Protein AF-A0A031LHF8-F1 (afdb_monomer)

Secondary structure (DSSP, 8-state):
--------SSS------SSEEEEEETTEEEEEETTEEEEE-SS------S----PPPP--EE-TTSSEE--SEEE--B-B-TTS-B-TT-EEEEE-SS-EEEEE--TTSBPPPEEESS----EEEE---------------

pLDDT: mean 88.02, std 12.01, range [47.03, 98.31]

Nearest PDB structures (foldseek):
  6sjl-assembly1_C  TM=4.501E-01  e=2.625E-04  Escherichia coli
  4s36-assembly1_A  TM=4.515E-01  e=4.185E+00  Pseudomonas aeruginosa
  4v9i-assembly2_DH  TM=4.666E-01  e=4.945E+00  Thermus thermophilus HB8

Foldseek 3Di:
DDDDDDDDPPDDDDDDDPAWDWDDDPQWIWIQGPVGIDTDHPDDDDDDDPDDDDDDDPQFFAELVRHGDDEPDKDKDFDADPVRAGPAQFWKWKDFPPGIDIDTAHRRNMDTIYHDNDDTDIDMDGPDDDDDDDDDDDDDD

Radius of gyration: 28.09 Å; Cα contacts (8 Å, |Δi|>4): 197; chains: 1; bounding box: 90×28×69 Å

Solvent-accessible surface area (backbone atoms only — not comparable to full-atom values): 9360 Å² total; per-residue (Å²): 134,85,84,87,86,87,84,58,94,85,74,74,83,88,86,84,61,100,64,57,49,77,51,75,57,96,73,28,36,41,38,38,42,96,91,47,77,46,80,47,60,86,75,83,87,85,86,89,71,99,70,84,90,78,81,73,77,80,92,66,26,21,29,58,86,71,42,82,32,88,50,92,35,70,50,69,52,74,44,57,41,97,88,67,47,56,43,50,63,42,49,31,32,40,32,49,99,87,47,63,33,77,50,60,20,39,89,68,6,29,47,67,41,39,24,34,96,53,95,70,77,74,44,81,45,76,55,73,77,86,79,79,84,78,80,76,82,72,86,81,130

Mean predicted aligned error: 13.01 Å

Sequence (141 aa):
RKGVQIISTEANVDITSAKEIVLTAGGSQLKINASGVFPTTASKFEVKAGQHLFVGGADVGFNMQGLPAYEIYNEKFQILLPSGEPMKFIDYKVSTSDQEFIAQADNKGKSKRINTKGEEGLTLSLNWMTLEVVESEGDVE

Structure (mmCIF, N/CA/C/O backbone):
data_AF-A0A031LHF8-F1
#
_entry.id   AF-A0A031LHF8-F1
#
loop_
_atom_site.group_PDB
_atom_site.id
_atom_site.type_symbol
_atom_site.label_atom_id
_atom_site.label_alt_id
_atom_site.label_comp_id
_atom_site.label_asym_id
_atom_site.label_entity_id
_atom_site.label_seq_id
_atom_site.pdbx_PDB_ins_code
_atom_site.Cartn_x
_atom_site.Cartn_y
_atom_site.Cartn_z
_atom_site.occupancy
_atom_site.B_iso_or_equiv
_atom_site.auth_seq_id
_atom_site.auth_comp_id
_atom_site.auth_asym_id
_atom_site.auth_atom_id
_atom_site.pdbx_PDB_model_num
ATOM 1 N N . ARG A 1 1 ? -21.302 7.085 38.420 1.00 61.38 1 ARG A N 1
ATOM 2 C CA . ARG A 1 1 ? -22.225 6.887 37.271 1.00 61.38 1 ARG A CA 1
ATOM 3 C C . ARG A 1 1 ? -22.204 5.413 36.896 1.00 61.38 1 ARG A C 1
ATOM 5 O O . ARG A 1 1 ? -21.140 4.818 36.989 1.00 61.38 1 ARG A O 1
ATOM 12 N N . LYS A 1 2 ? -23.354 4.832 36.541 1.00 76.06 2 LYS A N 1
ATOM 13 C CA . LYS A 1 2 ? -23.438 3.440 36.071 1.00 76.06 2 LYS A CA 1
ATOM 14 C C . LYS A 1 2 ? -22.943 3.363 34.619 1.00 76.06 2 LYS A C 1
ATOM 16 O O . LYS A 1 2 ? -23.173 4.304 33.863 1.00 76.06 2 LYS A O 1
ATOM 21 N N . GLY A 1 3 ? -22.219 2.298 34.279 1.00 82.12 3 GLY A N 1
ATOM 22 C CA . GLY A 1 3 ? -21.769 2.030 32.910 1.00 82.12 3 GLY A CA 1
ATOM 23 C C . GLY A 1 3 ? -22.924 1.613 31.996 1.00 82.12 3 GLY A C 1
ATOM 24 O O . GLY A 1 3 ? -24.002 1.270 32.479 1.00 82.12 3 GLY A O 1
ATOM 25 N N . VAL A 1 4 ? -22.687 1.644 30.685 1.00 90.62 4 VAL A N 1
ATOM 26 C CA . VAL A 1 4 ? -23.585 1.082 29.664 1.00 90.62 4 VAL A CA 1
ATOM 27 C C . VAL A 1 4 ? -22.935 -0.188 29.122 1.00 90.62 4 VAL A C 1
ATOM 29 O O . VAL A 1 4 ? -21.744 -0.176 28.815 1.00 90.62 4 VAL A O 1
ATOM 32 N N . GLN A 1 5 ? -23.703 -1.273 29.019 1.00 92.75 5 GLN A N 1
ATOM 33 C CA . GLN A 1 5 ? -23.276 -2.531 28.403 1.00 92.75 5 GLN A CA 1
ATOM 34 C C . GLN A 1 5 ? -24.213 -2.873 27.244 1.00 92.75 5 GLN A C 1
ATOM 36 O O . GLN A 1 5 ? -25.430 -2.785 27.387 1.00 92.75 5 GLN A O 1
ATOM 41 N N . ILE A 1 6 ? -23.631 -3.258 26.108 1.00 93.06 6 ILE A N 1
ATOM 42 C CA . ILE A 1 6 ? -24.335 -3.749 24.919 1.00 93.06 6 ILE A CA 1
ATOM 43 C C . ILE A 1 6 ? -23.778 -5.148 24.648 1.00 93.06 6 ILE A C 1
ATOM 45 O O . ILE A 1 6 ? -22.571 -5.290 24.461 1.00 93.06 6 ILE A O 1
ATOM 49 N N . ILE A 1 7 ? -24.628 -6.176 24.706 1.00 93.88 7 ILE A N 1
ATOM 50 C CA . ILE A 1 7 ? -24.235 -7.591 24.619 1.00 93.88 7 ILE A CA 1
ATOM 51 C C . ILE A 1 7 ? -25.236 -8.321 23.717 1.00 93.88 7 ILE A C 1
ATOM 53 O O . ILE A 1 7 ? -26.441 -8.129 23.871 1.00 93.88 7 ILE A O 1
ATOM 57 N N . SER A 1 8 ? -24.736 -9.167 22.811 1.00 94.38 8 SER A N 1
ATOM 58 C CA . SER A 1 8 ? -25.526 -10.174 22.089 1.00 94.38 8 SER A CA 1
ATOM 59 C C . SER A 1 8 ? -25.289 -11.537 22.734 1.00 94.38 8 SER A C 1
ATOM 61 O O . SER A 1 8 ? -24.143 -11.899 22.993 1.00 94.38 8 SER A O 1
ATOM 63 N N . THR A 1 9 ? -26.356 -12.273 23.041 1.00 94.38 9 THR A N 1
ATOM 64 C CA . THR A 1 9 ? -26.279 -13.582 23.717 1.00 94.38 9 THR A CA 1
ATOM 65 C C . THR A 1 9 ? -26.149 -14.755 22.756 1.00 94.38 9 THR A C 1
ATOM 67 O O . THR A 1 9 ? -25.866 -15.864 23.197 1.00 94.38 9 THR A O 1
ATOM 70 N N . GLU A 1 10 ? -26.369 -14.526 21.464 1.00 91.81 10 GLU A N 1
ATOM 71 C CA . GLU A 1 10 ? -26.438 -15.597 20.467 1.00 91.81 10 GLU A CA 1
ATOM 72 C C . GLU A 1 10 ? -25.483 -15.377 19.295 1.00 91.81 10 GLU A C 1
ATOM 74 O O . GLU A 1 10 ? -24.866 -16.333 18.832 1.00 91.81 10 GLU A O 1
ATOM 79 N N . ALA A 1 11 ? -25.343 -14.138 18.810 1.00 92.88 11 ALA A N 1
ATOM 80 C CA . ALA A 1 11 ? -24.598 -13.874 17.584 1.00 92.88 11 ALA A CA 1
ATOM 81 C C 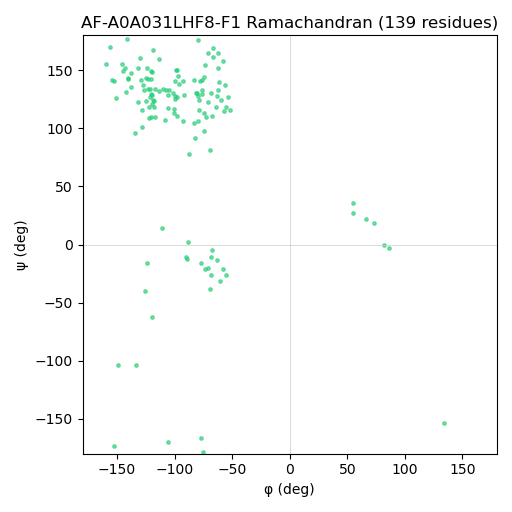. ALA A 1 11 ? -23.921 -12.492 17.596 1.00 92.88 11 ALA A C 1
ATOM 83 O O . ALA A 1 11 ? -22.892 -12.299 18.244 1.00 92.88 11 ALA A O 1
ATOM 84 N N . ASN A 1 12 ? -24.490 -11.524 16.876 1.00 94.12 12 ASN A N 1
ATOM 85 C CA . ASN A 1 12 ? -23.779 -10.318 16.456 1.00 94.12 12 ASN A CA 1
ATOM 86 C C . ASN A 1 12 ? -24.340 -9.067 17.139 1.00 94.12 12 ASN A C 1
ATOM 88 O O . ASN A 1 12 ? -25.494 -9.044 17.572 1.00 94.12 12 ASN A O 1
ATOM 92 N N . VAL A 1 13 ? -23.533 -8.006 17.164 1.00 95.06 13 VAL A N 1
ATOM 93 C CA . VAL A 1 13 ? -23.995 -6.626 17.354 1.00 95.06 13 VAL A CA 1
ATOM 94 C C . VAL A 1 13 ? -23.532 -5.830 16.141 1.00 95.06 13 VAL A C 1
ATOM 96 O O . VAL A 1 13 ? -22.341 -5.551 16.009 1.00 95.06 13 VAL A O 1
ATOM 99 N N . ASP A 1 14 ? -24.469 -5.456 15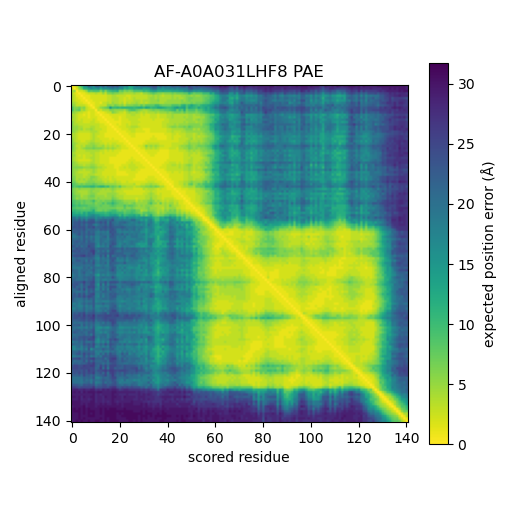.275 1.00 94.62 14 ASP A N 1
ATOM 100 C CA . ASP A 1 14 ? -24.179 -4.677 14.073 1.00 94.62 14 ASP A CA 1
ATOM 101 C C . ASP A 1 14 ? -24.461 -3.189 14.317 1.00 94.62 14 ASP A C 1
ATOM 103 O O . ASP A 1 14 ? -25.548 -2.801 14.750 1.00 94.62 14 ASP A O 1
ATOM 107 N N . ILE A 1 15 ? -23.469 -2.339 14.035 1.00 94.94 15 ILE A N 1
ATOM 108 C CA . ILE A 1 15 ? -23.588 -0.878 14.110 1.00 94.94 15 ILE A CA 1
ATOM 109 C C . ILE A 1 15 ? -23.374 -0.332 12.702 1.00 94.94 15 ILE A C 1
ATOM 111 O O . ILE A 1 15 ? -22.262 -0.367 12.179 1.00 94.94 15 ILE A O 1
ATOM 115 N N . THR A 1 16 ? -24.436 0.185 12.088 1.00 95.19 16 THR A N 1
ATOM 116 C CA . THR A 1 16 ? -24.407 0.733 10.725 1.00 95.19 16 THR A CA 1
ATOM 117 C C . THR A 1 16 ? -24.826 2.195 10.715 1.00 95.19 16 THR A C 1
ATOM 119 O O . THR A 1 16 ? -25.757 2.585 11.416 1.00 95.19 16 THR A O 1
ATOM 122 N N . SER A 1 17 ? -24.182 2.999 9.874 1.00 96.56 17 SER A N 1
ATOM 123 C CA . SER A 1 17 ? -24.542 4.400 9.653 1.00 96.56 17 SER A CA 1
ATOM 124 C C . SER A 1 17 ? -24.412 4.737 8.176 1.00 96.56 17 SER A C 1
ATOM 126 O O . SER A 1 17 ? -23.471 4.298 7.522 1.00 96.56 17 SER A O 1
ATOM 128 N N . ALA A 1 18 ? -25.331 5.554 7.661 1.00 96.94 18 ALA A N 1
ATOM 129 C CA . ALA A 1 18 ? -25.279 6.031 6.281 1.00 96.94 18 ALA A CA 1
ATOM 130 C C . ALA A 1 18 ? -24.154 7.053 6.040 1.00 96.94 18 ALA A C 1
ATOM 132 O O . ALA A 1 18 ? -23.783 7.296 4.895 1.00 96.94 18 ALA A O 1
ATOM 133 N N . LYS A 1 19 ? -23.644 7.691 7.102 1.00 97.38 19 LYS A N 1
ATOM 134 C CA . LYS A 1 19 ? -22.641 8.763 7.002 1.00 97.38 19 LYS A CA 1
ATOM 135 C C . LYS A 1 19 ? -21.358 8.408 7.735 1.00 97.38 19 LYS A C 1
ATOM 137 O O . LYS A 1 19 ? -20.297 8.328 7.124 1.00 97.38 19 LYS A O 1
ATOM 142 N N . GLU A 1 20 ? -21.461 8.218 9.046 1.00 97.56 20 GLU A N 1
ATOM 143 C CA . GLU A 1 20 ? -20.306 7.949 9.896 1.00 97.56 20 GLU A CA 1
ATOM 144 C C . GLU A 1 20 ? -20.688 7.292 11.226 1.00 97.56 20 GLU A C 1
ATOM 146 O O . GLU A 1 20 ? -21.805 7.457 11.724 1.00 97.56 20 GLU A O 1
ATOM 151 N N . ILE A 1 21 ? -19.731 6.569 11.805 1.00 98.31 21 ILE A N 1
ATOM 152 C CA . ILE A 1 21 ? -19.765 6.049 13.175 1.00 98.31 21 ILE A CA 1
ATOM 153 C C . ILE A 1 21 ? -18.575 6.655 13.918 1.00 98.31 21 ILE A C 1
ATOM 155 O O . ILE A 1 21 ? -17.442 6.576 13.441 1.00 98.31 21 ILE A O 1
ATOM 159 N N . VAL A 1 22 ? -18.828 7.249 15.087 1.00 97.56 22 VAL A N 1
ATOM 160 C CA . VAL A 1 22 ? -17.801 7.885 15.922 1.00 97.56 22 VAL A CA 1
ATOM 161 C C . VAL A 1 22 ? -17.894 7.350 17.349 1.00 97.56 22 VAL A C 1
ATOM 163 O O . VAL A 1 22 ? -18.878 7.587 18.046 1.00 97.56 22 VAL A O 1
ATOM 166 N N . LEU A 1 23 ? -16.847 6.663 17.805 1.00 96.75 23 LEU A N 1
ATOM 167 C CA . LEU A 1 23 ? -16.707 6.186 19.183 1.00 96.75 23 LEU A CA 1
ATOM 168 C C . LEU A 1 23 ? -15.688 7.068 19.901 1.00 96.75 23 LEU A C 1
ATOM 170 O O . LEU A 1 23 ? -14.536 7.108 19.487 1.00 96.75 23 LEU A O 1
ATOM 174 N N . THR A 1 24 ? -16.090 7.784 20.954 1.00 95.88 24 THR A N 1
ATOM 175 C CA . THR A 1 24 ? -15.206 8.715 21.683 1.00 95.88 24 THR A CA 1
ATOM 176 C C . THR A 1 24 ? -15.124 8.351 23.162 1.00 95.88 24 THR A C 1
ATOM 178 O O . THR A 1 24 ? -16.150 8.142 23.805 1.00 95.88 24 THR A O 1
ATOM 181 N N . ALA A 1 25 ? -13.913 8.326 23.721 1.00 94.38 25 ALA A N 1
ATOM 182 C CA . ALA A 1 25 ? -13.677 8.123 25.148 1.00 94.38 25 ALA A CA 1
ATOM 183 C C . ALA A 1 25 ? -12.383 8.817 25.598 1.00 94.38 25 ALA A C 1
ATOM 185 O O . ALA A 1 25 ? -11.319 8.579 25.032 1.00 94.38 25 ALA A O 1
ATOM 186 N N . GLY A 1 26 ? -12.463 9.671 26.625 1.00 92.00 26 GLY A N 1
ATOM 187 C CA . GLY A 1 26 ? -11.281 10.254 27.280 1.00 92.00 26 GLY A CA 1
ATOM 188 C C . GLY A 1 26 ? -10.305 10.976 26.338 1.00 92.00 26 GLY A C 1
ATOM 189 O O . GLY A 1 26 ? -9.099 10.864 26.521 1.00 92.00 26 GLY A O 1
ATOM 190 N N . GLY A 1 27 ? -10.807 11.654 25.299 1.00 92.56 27 GLY A N 1
ATOM 191 C CA . GLY A 1 27 ? -9.978 12.330 24.289 1.00 92.56 27 GLY A CA 1
ATOM 192 C C . GLY A 1 27 ? -9.431 11.422 23.180 1.00 92.56 27 GLY A C 1
ATOM 193 O O . GLY A 1 27 ? -8.759 11.909 22.276 1.00 92.56 27 GLY A O 1
ATOM 194 N N . SER A 1 28 ? -9.734 10.123 23.216 1.00 96.94 28 SER A N 1
ATOM 195 C CA . SER A 1 28 ? -9.504 9.203 22.099 1.00 96.94 28 SER A CA 1
ATOM 196 C C . SER A 1 28 ? -10.783 9.007 21.289 1.00 96.94 28 SER A C 1
ATOM 198 O O . SER A 1 28 ? -11.888 9.078 21.830 1.00 96.94 28 SER A O 1
ATOM 200 N N . GLN A 1 29 ? -10.632 8.749 19.995 1.00 97.62 29 GLN A N 1
ATOM 201 C CA . GLN A 1 29 ? -11.714 8.576 19.040 1.00 97.62 29 GLN A CA 1
ATOM 202 C C . GLN A 1 29 ? -11.397 7.451 18.049 1.00 97.62 29 GLN A C 1
ATOM 204 O O . GLN A 1 29 ? -10.263 7.322 17.596 1.00 97.62 29 GLN A O 1
ATOM 209 N N . LEU A 1 30 ? -12.415 6.684 17.666 1.00 97.56 30 LEU A N 1
ATOM 210 C CA . LEU A 1 30 ? -12.419 5.855 16.466 1.00 97.56 30 LEU A CA 1
ATOM 211 C C . LEU A 1 30 ? -13.533 6.346 15.541 1.00 97.56 30 LEU A C 1
ATOM 213 O O . LEU A 1 30 ? -14.704 6.327 15.925 1.00 97.56 30 LEU A O 1
ATOM 217 N N . LYS A 1 31 ? -13.166 6.799 14.341 1.00 97.88 31 LYS A N 1
ATOM 218 C CA . LYS A 1 31 ? -14.098 7.286 13.319 1.00 97.88 31 LYS A CA 1
ATOM 219 C C . LYS A 1 31 ? -14.093 6.365 12.104 1.00 97.88 31 LYS A C 1
ATOM 221 O O . LYS A 1 31 ? -13.027 6.032 11.595 1.00 97.88 31 LYS A O 1
ATOM 226 N N . ILE A 1 32 ? -15.277 5.994 11.631 1.00 98.19 32 ILE A N 1
ATOM 227 C CA . ILE A 1 32 ? -15.487 5.160 10.443 1.00 98.19 32 ILE A CA 1
ATOM 228 C C . ILE A 1 32 ? -16.416 5.917 9.500 1.00 98.19 32 ILE A C 1
ATOM 230 O O . ILE A 1 32 ? -17.511 6.308 9.905 1.00 98.19 32 ILE A O 1
ATOM 234 N N . ASN A 1 33 ? -15.982 6.140 8.261 1.00 97.94 33 ASN A N 1
ATOM 235 C CA . ASN A 1 33 ? -16.774 6.805 7.225 1.00 97.94 33 ASN A CA 1
ATOM 236 C C . ASN A 1 33 ? -16.349 6.339 5.818 1.00 97.94 33 ASN A C 1
ATOM 238 O O . ASN A 1 33 ? -15.523 5.438 5.677 1.00 97.94 33 ASN A O 1
ATOM 242 N N . ALA A 1 34 ? -16.894 6.970 4.773 1.00 96.69 34 ALA A N 1
ATOM 243 C CA . ALA A 1 34 ? -16.604 6.630 3.376 1.00 96.69 34 ALA A CA 1
ATOM 244 C C . ALA A 1 34 ? -15.114 6.729 2.985 1.00 96.69 34 ALA A C 1
ATOM 246 O O . ALA A 1 34 ? -14.701 6.114 2.008 1.00 96.69 34 ALA A O 1
ATOM 247 N N . SER A 1 35 ? -14.303 7.490 3.725 1.00 95.19 35 SER A N 1
ATOM 248 C CA . SER A 1 35 ? -12.869 7.656 3.462 1.00 95.19 35 SER A CA 1
ATOM 249 C C . SER A 1 35 ? -11.993 6.625 4.181 1.00 95.19 35 SER A C 1
ATOM 251 O O . SER A 1 35 ? -10.799 6.563 3.897 1.00 95.19 35 SER A O 1
ATOM 253 N N . GLY A 1 36 ? -12.544 5.839 5.114 1.00 95.06 36 GLY A N 1
ATOM 254 C CA . GLY A 1 36 ? -11.816 4.786 5.825 1.00 95.06 36 GLY A CA 1
ATOM 255 C C . GLY A 1 36 ? -12.044 4.763 7.340 1.00 95.06 36 GLY A C 1
ATOM 256 O O . GLY A 1 36 ? -13.088 5.186 7.844 1.00 95.06 36 GLY A O 1
ATOM 257 N N . VAL A 1 37 ? -11.049 4.237 8.065 1.00 96.25 37 VAL A N 1
ATOM 258 C CA . VAL A 1 37 ? -11.059 4.040 9.525 1.00 96.25 37 VAL A CA 1
ATOM 259 C C . VAL A 1 37 ? -9.933 4.851 10.165 1.00 96.25 37 VAL A C 1
ATOM 261 O O . VAL A 1 37 ? -8.767 4.683 9.819 1.00 96.25 37 VAL A O 1
ATOM 264 N N . PHE A 1 38 ? -10.282 5.711 11.121 1.00 97.12 38 PHE A N 1
ATOM 265 C CA . PHE A 1 38 ? -9.384 6.715 11.690 1.00 97.12 38 PHE A CA 1
ATOM 266 C C . PHE A 1 38 ? -9.363 6.633 13.223 1.00 97.12 38 PHE A C 1
ATOM 268 O O . PHE A 1 38 ? -10.295 7.121 13.874 1.00 97.12 38 PHE A O 1
ATOM 275 N N . PRO A 1 39 ? -8.329 6.019 13.821 1.00 96.75 39 PRO A N 1
ATOM 276 C CA . PRO A 1 39 ? -8.061 6.134 15.248 1.00 96.75 39 PRO A CA 1
ATOM 277 C C . PRO A 1 39 ? -7.332 7.456 15.557 1.00 96.75 39 PRO A C 1
ATOM 279 O O . PRO A 1 39 ? -6.309 7.763 14.952 1.00 96.75 39 PRO A O 1
ATOM 282 N N . THR A 1 40 ? -7.823 8.213 16.538 1.00 96.69 40 THR A N 1
ATOM 283 C CA . THR A 1 40 ? -7.205 9.450 17.046 1.00 96.69 40 THR A CA 1
ATOM 284 C C . THR A 1 40 ? -7.044 9.340 18.558 1.00 96.69 40 THR A C 1
ATOM 286 O O . THR A 1 40 ? -7.985 8.967 19.252 1.00 96.69 40 THR A O 1
ATOM 289 N N . THR A 1 41 ? -5.879 9.680 19.106 1.00 96.44 41 THR A N 1
ATOM 290 C CA . THR A 1 41 ? -5.659 9.734 20.559 1.00 96.44 41 THR A CA 1
ATOM 291 C C . THR A 1 41 ? -4.704 10.866 20.912 1.00 96.44 41 THR A C 1
ATOM 293 O O . THR A 1 41 ? -3.831 11.209 20.122 1.00 96.44 41 THR A O 1
ATOM 296 N N . ALA A 1 42 ? -4.870 11.453 22.098 1.00 93.12 42 ALA A N 1
ATOM 297 C CA . ALA A 1 42 ? -4.019 12.539 22.577 1.00 93.12 42 ALA A CA 1
ATOM 298 C C . ALA A 1 42 ? -2.645 12.068 23.090 1.00 93.12 42 ALA A C 1
ATOM 300 O O . ALA A 1 42 ? -1.757 12.891 23.287 1.00 93.12 42 ALA A O 1
ATOM 301 N N . SER A 1 43 ? -2.471 10.769 23.360 1.00 93.06 43 SER A N 1
ATOM 302 C CA . SER A 1 43 ? -1.244 10.238 23.963 1.00 93.06 43 SER A CA 1
ATOM 303 C C . SER A 1 43 ? -0.756 8.988 23.229 1.00 93.06 43 SER A C 1
ATOM 305 O O . SER A 1 43 ? -0.173 9.094 22.154 1.00 93.06 43 SER A O 1
ATOM 307 N N . LYS A 1 44 ? -0.969 7.796 23.787 1.00 92.94 44 LYS A N 1
ATOM 308 C CA . LYS A 1 44 ? -0.393 6.553 23.273 1.00 92.94 44 LYS A CA 1
ATOM 309 C C . LYS A 1 44 ? -1.406 5.777 22.439 1.00 92.94 44 LYS A C 1
ATOM 311 O O . LYS A 1 44 ? -2.461 5.399 22.941 1.00 92.94 44 LYS A O 1
ATOM 316 N N . PHE A 1 45 ? -1.029 5.454 21.206 1.00 93.81 45 PHE A N 1
ATOM 317 C CA . PHE A 1 45 ? -1.670 4.402 20.424 1.00 93.81 45 PHE A CA 1
ATOM 318 C C . PHE A 1 45 ? -0.801 3.141 20.497 1.00 93.81 45 PHE A C 1
ATOM 320 O O . PHE A 1 45 ? 0.334 3.142 20.028 1.00 93.81 45 PHE A O 1
ATOM 327 N N . GLU A 1 46 ? -1.296 2.083 21.143 1.00 93.25 46 GLU A N 1
ATOM 328 C CA . GLU A 1 46 ? -0.578 0.812 21.296 1.00 93.25 46 GLU A CA 1
ATOM 329 C C . GLU A 1 46 ? -1.356 -0.311 20.613 1.00 93.25 46 GLU A C 1
ATOM 331 O O . GLU A 1 46 ? -2.511 -0.563 20.954 1.00 93.25 46 GLU A O 1
ATOM 336 N N . VAL A 1 47 ? -0.708 -1.005 19.675 1.00 92.12 47 VAL A N 1
ATOM 337 C CA . VAL A 1 47 ? -1.270 -2.172 18.986 1.00 92.12 47 VAL A CA 1
ATOM 338 C C . VAL A 1 47 ? -0.367 -3.371 19.254 1.00 92.12 47 VAL A C 1
ATOM 340 O O . VAL A 1 47 ? 0.848 -3.276 19.104 1.00 92.12 47 VAL A O 1
ATOM 343 N N . LYS A 1 48 ? -0.949 -4.495 19.681 1.00 93.12 48 LYS A N 1
ATOM 344 C CA . LYS A 1 48 ? -0.222 -5.736 19.982 1.00 93.12 48 LYS A CA 1
ATOM 345 C C . LYS A 1 48 ? -0.755 -6.854 19.095 1.00 93.12 48 LYS A C 1
ATOM 347 O O . LYS A 1 48 ? -1.881 -7.298 19.295 1.00 93.12 48 LYS A O 1
ATOM 352 N N . ALA A 1 49 ? 0.042 -7.297 18.127 1.00 92.56 49 ALA A N 1
ATOM 353 C CA . ALA A 1 49 ? -0.274 -8.442 17.276 1.00 92.56 49 ALA A CA 1
ATOM 354 C C . ALA A 1 49 ? 0.999 -9.220 16.909 1.00 92.56 49 ALA A C 1
ATOM 356 O O . ALA A 1 49 ? 2.088 -8.652 16.890 1.00 92.56 49 ALA A O 1
ATOM 357 N N . GLY A 1 50 ? 0.854 -10.512 16.590 1.00 94.06 50 GLY A N 1
ATOM 358 C CA . GLY A 1 50 ? 1.964 -11.340 16.092 1.00 94.06 50 GLY A CA 1
ATOM 359 C C . GLY A 1 50 ? 2.449 -10.932 14.694 1.00 94.06 50 GLY A C 1
ATOM 360 O O . GLY A 1 50 ? 3.614 -11.131 14.367 1.00 94.06 50 GLY A O 1
ATOM 361 N N . GLN A 1 51 ? 1.577 -10.321 13.886 1.00 93.38 51 GLN A N 1
ATOM 362 C CA . GLN A 1 51 ? 1.912 -9.731 12.592 1.00 93.38 51 GLN A CA 1
ATOM 363 C C . GLN A 1 51 ? 0.942 -8.587 12.272 1.00 93.38 51 GLN A C 1
ATOM 365 O O . GLN A 1 51 ? -0.261 -8.703 12.504 1.00 93.38 51 GLN A O 1
ATOM 370 N N . HIS A 1 52 ? 1.460 -7.507 11.686 1.00 89.50 52 HIS A N 1
ATOM 371 C CA . HIS A 1 52 ? 0.660 -6.473 11.034 1.00 89.50 52 HIS A CA 1
ATOM 372 C C . HIS A 1 52 ? 0.868 -6.584 9.525 1.00 89.50 52 HIS A C 1
ATOM 374 O O . HIS A 1 52 ? 1.945 -6.268 9.020 1.00 89.50 52 HIS A O 1
ATOM 380 N N . LEU A 1 53 ? -0.141 -7.082 8.808 1.00 86.56 53 LEU A N 1
ATOM 381 C CA . LEU A 1 53 ? -0.087 -7.167 7.354 1.00 86.56 53 LEU A CA 1
ATOM 382 C C . LEU A 1 53 ? -0.486 -5.816 6.757 1.00 86.56 53 LEU A C 1
ATOM 384 O O . LEU A 1 53 ? -1.664 -5.468 6.717 1.00 86.56 53 LEU A O 1
ATOM 388 N N . PHE A 1 54 ? 0.504 -5.071 6.281 1.00 83.06 54 PHE A N 1
ATOM 389 C CA . PHE A 1 54 ? 0.283 -3.895 5.450 1.00 83.06 54 PHE A CA 1
ATOM 390 C C . PHE A 1 54 ? 0.460 -4.310 3.996 1.00 83.06 54 PHE A C 1
ATOM 392 O O . PHE A 1 54 ? 1.562 -4.651 3.567 1.00 83.06 54 PHE A O 1
ATOM 399 N N . VAL A 1 55 ? -0.637 -4.323 3.246 1.00 80.94 55 VAL A N 1
ATOM 400 C CA . VAL A 1 55 ? -0.576 -4.550 1.803 1.00 80.94 55 VAL A CA 1
ATOM 401 C C . VAL A 1 55 ? -0.155 -3.231 1.161 1.00 80.94 55 VAL A C 1
ATOM 403 O O . VAL A 1 55 ? -0.767 -2.194 1.415 1.00 80.94 55 VAL A O 1
ATOM 406 N N . GLY A 1 56 ? 0.931 -3.256 0.388 1.00 75.62 56 GLY A N 1
ATOM 407 C CA . GLY A 1 56 ? 1.388 -2.083 -0.355 1.00 75.62 56 GLY A CA 1
ATOM 408 C C . GLY A 1 56 ? 0.356 -1.623 -1.388 1.00 75.62 56 GLY A C 1
ATOM 409 O O . GLY A 1 56 ? -0.561 -2.365 -1.744 1.00 75.62 56 GLY A O 1
ATOM 410 N N . GLY A 1 57 ? 0.526 -0.399 -1.891 1.00 68.81 57 GLY A N 1
ATOM 411 C CA . GLY A 1 57 ? -0.223 0.060 -3.060 1.00 68.81 57 GLY A CA 1
ATOM 412 C C . GLY A 1 57 ? 0.020 -0.846 -4.273 1.00 68.81 57 GLY A C 1
ATOM 413 O O . GLY A 1 57 ? 1.026 -1.556 -4.337 1.00 68.81 57 GLY A O 1
ATOM 414 N N . ALA A 1 58 ? -0.905 -0.828 -5.234 1.00 69.38 58 ALA A N 1
ATOM 415 C CA . ALA A 1 58 ? -0.736 -1.557 -6.487 1.00 69.38 58 ALA A CA 1
ATOM 416 C C . ALA A 1 58 ? 0.572 -1.134 -7.187 1.00 69.38 58 ALA A C 1
ATOM 418 O O . ALA A 1 58 ? 0.896 0.054 -7.228 1.00 69.38 58 ALA A O 1
ATOM 419 N N . ASP A 1 59 ? 1.315 -2.106 -7.729 1.00 72.31 59 ASP A N 1
ATOM 420 C CA . ASP A 1 59 ? 2.537 -1.878 -8.514 1.00 72.31 59 ASP A CA 1
ATOM 421 C C . ASP A 1 59 ? 2.175 -1.224 -9.856 1.00 72.31 59 ASP A C 1
ATOM 423 O O . ASP A 1 59 ? 2.012 -1.894 -10.879 1.00 72.31 59 ASP A O 1
ATOM 427 N N . VAL A 1 60 ? 1.984 0.095 -9.832 1.00 81.88 60 VAL A N 1
ATOM 428 C CA . VAL A 1 60 ? 1.781 0.913 -11.029 1.00 81.88 60 VAL A CA 1
ATOM 429 C C . VAL A 1 60 ? 3.122 1.111 -11.728 1.00 81.88 60 VAL A C 1
ATOM 431 O O . VAL A 1 60 ? 4.140 1.394 -11.095 1.00 81.88 60 VAL A O 1
ATOM 434 N N . GLY A 1 61 ? 3.137 0.907 -13.044 1.00 87.38 61 GLY A N 1
ATOM 435 C CA . GLY A 1 61 ? 4.317 1.223 -13.840 1.00 87.38 61 GLY A CA 1
ATOM 436 C C . GLY A 1 61 ? 4.427 2.726 -14.090 1.00 87.38 61 GLY A C 1
ATOM 437 O O . GLY A 1 61 ? 3.740 3.532 -13.466 1.00 87.38 61 GLY A O 1
ATOM 438 N N . PHE A 1 62 ? 5.292 3.100 -15.021 1.00 90.94 62 PHE A N 1
ATOM 439 C CA . PHE A 1 62 ? 5.555 4.485 -15.392 1.00 90.94 62 PHE A CA 1
ATOM 440 C C . PHE A 1 62 ? 5.230 4.693 -16.865 1.00 90.94 62 PHE A C 1
ATOM 442 O O . PHE A 1 62 ? 5.387 3.766 -17.650 1.00 90.94 62 PHE A O 1
ATOM 449 N N . ASN A 1 63 ? 4.795 5.883 -17.258 1.00 91.75 63 ASN A N 1
ATOM 450 C CA . ASN A 1 63 ? 4.811 6.267 -18.666 1.00 91.75 63 ASN A CA 1
ATOM 451 C C . ASN A 1 63 ? 6.223 6.701 -19.093 1.00 91.75 63 ASN A C 1
ATOM 453 O O . ASN A 1 63 ? 7.140 6.807 -18.276 1.00 91.75 63 ASN A O 1
ATOM 457 N N . MET A 1 64 ? 6.383 7.001 -20.378 1.00 89.81 64 MET A N 1
ATOM 458 C CA . MET A 1 64 ? 7.638 7.488 -20.956 1.00 89.81 64 MET A CA 1
ATOM 459 C C . MET A 1 64 ? 8.099 8.853 -20.400 1.00 89.81 64 MET A C 1
ATOM 461 O O . MET A 1 64 ? 9.254 9.218 -20.578 1.00 89.81 64 MET A O 1
ATOM 465 N N . GLN A 1 65 ? 7.244 9.596 -19.683 1.00 89.06 65 GLN A N 1
ATOM 466 C CA . GLN A 1 65 ? 7.613 10.819 -18.949 1.00 89.06 65 GLN A CA 1
ATOM 467 C C . GLN A 1 65 ? 8.082 10.537 -17.509 1.00 89.06 65 GLN A C 1
ATOM 469 O O . GLN A 1 65 ? 8.338 11.471 -16.751 1.00 89.06 65 GLN A O 1
ATOM 474 N N . GLY A 1 66 ? 8.159 9.268 -17.096 1.00 86.44 66 GLY A N 1
ATOM 475 C CA . GLY A 1 66 ? 8.549 8.886 -15.740 1.00 86.44 66 GLY A CA 1
ATOM 476 C C . GLY A 1 66 ? 7.481 9.154 -14.678 1.00 86.44 66 GLY A C 1
ATOM 477 O O . GLY A 1 66 ? 7.797 9.186 -13.489 1.00 86.44 66 GLY A O 1
ATOM 478 N N . LEU A 1 67 ? 6.219 9.332 -15.074 1.00 89.19 67 LEU A N 1
ATOM 479 C CA . LEU A 1 67 ? 5.094 9.488 -14.152 1.00 89.19 67 LEU A CA 1
ATOM 480 C C . LEU A 1 67 ? 4.378 8.149 -13.948 1.00 89.19 67 LEU A C 1
ATOM 482 O O . LEU A 1 67 ? 4.264 7.387 -14.909 1.00 89.19 67 LEU A O 1
ATOM 486 N N . PRO A 1 68 ? 3.855 7.857 -12.741 1.00 88.88 68 PRO A N 1
ATOM 487 C CA . PRO A 1 68 ? 3.032 6.675 -12.518 1.00 88.88 68 PRO A CA 1
ATOM 488 C C . PRO A 1 68 ? 1.865 6.615 -13.508 1.00 88.88 68 PRO A C 1
ATOM 490 O O . PRO A 1 68 ? 1.104 7.576 -13.634 1.00 88.88 68 PRO A O 1
ATOM 493 N N . ALA A 1 69 ? 1.729 5.491 -14.204 1.00 88.88 69 ALA A N 1
ATOM 494 C CA . ALA A 1 69 ? 0.711 5.288 -15.224 1.00 88.88 69 ALA A CA 1
ATOM 495 C C . ALA A 1 69 ? 0.190 3.849 -15.204 1.00 88.88 69 ALA A C 1
ATOM 497 O O . ALA A 1 69 ? 0.890 2.908 -14.817 1.00 88.88 69 ALA A O 1
ATOM 498 N N . TYR A 1 70 ? -1.061 3.701 -15.628 1.00 88.56 70 TYR A N 1
ATOM 499 C CA . TYR A 1 70 ? -1.738 2.423 -15.781 1.00 88.56 70 TYR A CA 1
ATOM 500 C C . TYR A 1 70 ? -2.445 2.434 -17.132 1.00 88.56 70 TYR A C 1
ATOM 502 O O . TYR A 1 70 ? -3.528 2.999 -17.259 1.00 88.56 70 TYR A O 1
ATOM 510 N N . GLU A 1 71 ? -1.788 1.864 -18.138 1.00 88.00 71 GLU A N 1
ATOM 511 C CA . GLU A 1 71 ? -2.303 1.780 -19.504 1.00 88.00 71 GLU A CA 1
ATOM 512 C C . GLU A 1 71 ? -2.440 0.306 -19.912 1.00 88.00 71 GLU A C 1
ATOM 514 O O . GLU A 1 71 ? -1.956 -0.601 -19.232 1.00 88.00 71 GLU A O 1
ATOM 519 N N . ILE A 1 72 ? -3.137 0.054 -21.020 1.00 86.69 72 ILE A N 1
ATOM 520 C CA . ILE A 1 72 ? -3.412 -1.310 -21.497 1.00 86.69 72 ILE A CA 1
ATOM 521 C C . ILE A 1 72 ? -2.126 -1.986 -22.001 1.00 86.69 72 ILE A C 1
ATOM 523 O O . ILE A 1 72 ? -1.920 -3.176 -21.755 1.00 86.69 72 ILE A O 1
ATOM 527 N N . TYR A 1 73 ? -1.252 -1.227 -22.665 1.00 90.25 73 TYR A N 1
ATOM 528 C CA . TYR A 1 73 ? 0.035 -1.704 -23.166 1.00 90.25 73 TYR A CA 1
ATOM 529 C C . TYR A 1 73 ? 1.113 -1.448 -22.122 1.00 90.25 73 TYR A C 1
ATOM 531 O O . TYR A 1 73 ? 1.204 -0.352 -21.560 1.00 90.25 73 TYR A O 1
ATOM 539 N N . ASN A 1 74 ? 1.876 -2.492 -21.804 1.00 91.62 74 ASN A N 1
ATOM 540 C CA . ASN A 1 74 ? 2.950 -2.390 -20.837 1.00 91.62 74 ASN A CA 1
ATOM 541 C C . ASN A 1 74 ? 4.038 -3.437 -21.058 1.00 91.62 74 ASN A C 1
ATOM 543 O O . ASN A 1 74 ? 3.770 -4.612 -21.308 1.00 91.62 74 ASN A O 1
ATOM 547 N N . GLU A 1 75 ? 5.277 -3.014 -20.846 1.00 92.25 75 GLU A N 1
ATOM 548 C CA . GLU A 1 75 ? 6.462 -3.819 -21.085 1.00 92.25 75 GLU A CA 1
ATOM 549 C C . GLU A 1 75 ? 7.410 -3.752 -19.887 1.00 92.25 75 GLU A C 1
ATOM 551 O O . GLU A 1 75 ? 7.474 -2.779 -19.124 1.00 92.25 75 GLU A O 1
ATOM 556 N N . LYS A 1 76 ? 8.184 -4.824 -19.710 1.00 93.44 76 LYS A N 1
ATOM 557 C CA . LYS A 1 76 ? 9.242 -4.909 -18.705 1.00 93.44 76 LYS A CA 1
ATOM 558 C C . LYS A 1 76 ? 10.425 -5.664 -19.285 1.00 93.44 76 LYS A C 1
ATOM 560 O O . LYS A 1 76 ? 10.265 -6.763 -19.806 1.00 93.44 76 LYS A O 1
ATOM 565 N N . PHE A 1 77 ? 11.614 -5.106 -19.128 1.00 94.19 77 PHE A N 1
ATOM 566 C CA . PHE A 1 77 ? 12.852 -5.697 -19.609 1.00 94.19 77 PHE A CA 1
ATOM 567 C C . PHE A 1 77 ? 13.584 -6.416 -18.479 1.00 94.19 77 PHE A C 1
ATOM 569 O O . PHE A 1 77 ? 13.493 -6.022 -17.313 1.00 94.19 77 PHE A O 1
ATOM 576 N N . GLN A 1 78 ? 14.334 -7.460 -18.830 1.00 95.81 78 GLN A N 1
ATOM 577 C CA . GLN A 1 78 ? 15.287 -8.111 -17.939 1.00 95.81 78 GLN A CA 1
ATOM 578 C C . GLN A 1 78 ? 16.684 -8.011 -18.550 1.00 95.81 78 GLN A C 1
ATOM 580 O O . GLN A 1 78 ? 16.921 -8.478 -19.659 1.00 95.81 78 GLN A O 1
ATOM 585 N N . ILE A 1 79 ? 17.591 -7.391 -17.806 1.00 94.06 79 ILE A N 1
ATOM 586 C CA . ILE A 1 79 ? 18.968 -7.124 -18.193 1.00 94.06 79 ILE A CA 1
ATOM 587 C C . ILE A 1 79 ? 19.847 -8.173 -17.518 1.00 94.06 79 ILE A C 1
ATOM 589 O O . ILE A 1 79 ? 19.921 -8.253 -16.286 1.00 94.06 79 ILE A O 1
ATOM 593 N N . LEU A 1 80 ? 20.499 -8.993 -18.335 1.00 94.50 80 LEU A N 1
ATOM 594 C CA . LEU A 1 80 ? 21.376 -10.071 -17.897 1.00 94.50 80 LEU A CA 1
ATOM 595 C C . LEU A 1 80 ? 22.787 -9.849 -18.443 1.00 94.50 80 LEU A C 1
ATOM 597 O O . LEU A 1 80 ? 22.972 -9.303 -19.530 1.00 94.50 80 LEU A O 1
ATOM 601 N N . LEU A 1 81 ? 23.779 -10.309 -17.691 1.00 91.00 81 LEU A N 1
ATOM 602 C CA . LEU A 1 81 ? 25.127 -10.533 -18.190 1.00 91.00 81 LEU A CA 1
ATOM 603 C C . LEU A 1 81 ? 25.118 -11.674 -19.221 1.00 91.00 81 LEU A C 1
ATOM 605 O O . LEU A 1 81 ? 24.210 -12.509 -19.199 1.00 91.00 81 LEU A O 1
ATOM 609 N N . PRO A 1 82 ? 26.156 -11.795 -20.069 1.00 92.75 82 PRO A N 1
ATOM 610 C CA . PRO A 1 82 ? 26.309 -12.949 -20.959 1.00 92.75 82 PRO A CA 1
ATOM 611 C C . PRO A 1 82 ? 26.311 -14.299 -20.223 1.00 92.75 82 PRO A C 1
ATOM 613 O O . PRO A 1 82 ? 25.919 -15.312 -20.793 1.00 92.75 82 PRO A O 1
ATOM 616 N N . SER A 1 83 ? 26.707 -14.311 -18.945 1.00 93.94 83 SER A N 1
ATOM 617 C CA . SER A 1 83 ? 26.626 -15.480 -18.059 1.00 93.94 83 SER A CA 1
ATOM 618 C C . SER A 1 83 ? 25.192 -15.885 -17.685 1.00 93.94 83 SER A C 1
ATOM 620 O O . SER A 1 83 ? 24.995 -16.945 -17.097 1.00 93.94 83 SER A O 1
ATOM 622 N N . GLY A 1 84 ? 24.193 -15.051 -17.985 1.00 93.44 84 GLY A N 1
ATOM 623 C CA . GLY A 1 84 ? 22.800 -15.210 -17.563 1.00 93.44 84 GLY A CA 1
ATOM 624 C C . GLY A 1 84 ? 22.495 -14.622 -16.181 1.00 93.44 84 GLY A C 1
ATOM 625 O O . GLY A 1 84 ? 21.339 -14.623 -15.756 1.00 93.44 84 GLY A O 1
ATOM 626 N N . GLU A 1 85 ? 23.496 -14.096 -15.471 1.00 94.56 85 GLU A N 1
ATOM 627 C CA . GLU A 1 85 ? 23.288 -13.463 -14.169 1.00 94.56 85 GLU A CA 1
ATOM 628 C C . GLU A 1 85 ? 22.637 -12.078 -14.305 1.00 94.56 85 GLU A C 1
ATOM 630 O O . GLU A 1 85 ? 22.949 -11.340 -15.240 1.00 94.56 85 GLU A O 1
ATOM 635 N N . PRO A 1 86 ? 21.757 -11.666 -13.375 1.00 96.06 86 PRO A N 1
ATOM 636 C CA . PRO A 1 86 ? 21.147 -10.345 -13.432 1.00 96.06 86 PRO A CA 1
ATOM 637 C C . PRO A 1 86 ? 22.150 -9.202 -13.314 1.00 96.06 86 PRO A C 1
ATOM 639 O O . PRO A 1 86 ? 22.939 -9.158 -12.369 1.00 96.06 86 PRO A O 1
ATOM 642 N N . MET A 1 87 ? 22.031 -8.214 -14.200 1.00 93.38 87 MET A N 1
ATOM 643 C CA . MET A 1 87 ? 22.759 -6.956 -14.077 1.00 93.38 87 MET A CA 1
ATOM 644 C C . MET A 1 87 ? 22.008 -6.035 -13.105 1.00 93.38 87 MET A C 1
ATOM 646 O O . MET A 1 87 ? 21.065 -5.334 -13.469 1.00 93.38 87 MET A O 1
ATOM 650 N N . LYS A 1 88 ? 22.368 -6.115 -11.824 1.00 94.69 88 LYS A N 1
ATOM 651 C CA . LYS A 1 88 ? 21.657 -5.442 -10.726 1.00 94.69 88 LYS A CA 1
ATOM 652 C C . LYS A 1 88 ? 22.006 -3.959 -10.676 1.00 94.69 88 LYS A C 1
ATOM 654 O O . LYS A 1 88 ? 23.174 -3.615 -10.812 1.00 94.69 88 LYS A O 1
ATOM 659 N N . PHE A 1 89 ? 21.010 -3.116 -10.396 1.00 93.00 89 PHE A N 1
ATOM 660 C CA . PHE A 1 89 ? 21.197 -1.682 -10.128 1.00 93.00 89 PHE A CA 1
ATOM 661 C C . PHE A 1 89 ? 21.943 -0.909 -11.226 1.00 93.00 89 PHE A C 1
ATOM 663 O O . PHE A 1 89 ? 22.581 0.100 -10.943 1.00 93.00 89 PHE A O 1
ATOM 670 N N . ILE A 1 90 ? 21.861 -1.371 -12.477 1.00 92.19 90 ILE A N 1
ATOM 671 C CA . ILE A 1 90 ? 22.431 -0.658 -13.620 1.00 92.19 90 ILE A CA 1
ATOM 672 C C . ILE A 1 90 ? 21.464 0.416 -14.113 1.00 92.19 90 ILE A C 1
ATOM 674 O O . ILE A 1 90 ? 20.248 0.191 -14.160 1.00 92.19 90 ILE A O 1
ATOM 678 N N . ASP A 1 91 ? 22.013 1.558 -14.509 1.00 94.25 91 ASP A N 1
ATOM 679 C CA . ASP A 1 91 ? 21.254 2.603 -15.179 1.00 94.25 91 ASP A CA 1
ATOM 680 C C . ASP A 1 91 ? 21.007 2.209 -16.638 1.00 94.25 91 ASP A C 1
ATOM 682 O O . ASP A 1 91 ? 21.909 1.825 -17.389 1.00 94.25 91 ASP A O 1
ATOM 686 N N . TYR A 1 92 ? 19.751 2.299 -17.050 1.00 93.12 92 TYR A N 1
ATOM 687 C CA . TYR A 1 92 ? 19.320 2.029 -18.410 1.00 93.12 92 TYR A CA 1
ATOM 688 C C . TYR A 1 92 ? 18.463 3.179 -18.921 1.00 93.12 92 TYR A C 1
ATOM 690 O O . TYR A 1 92 ? 17.886 3.959 -18.160 1.00 93.12 92 TYR A O 1
ATOM 698 N N . LYS A 1 93 ? 18.355 3.239 -20.241 1.00 94.25 93 LYS A N 1
ATOM 699 C CA . LYS A 1 93 ? 17.485 4.150 -20.963 1.00 94.25 93 LYS A CA 1
ATOM 700 C C . LYS A 1 93 ? 16.526 3.348 -21.830 1.00 94.25 93 LYS A C 1
ATOM 702 O O . LYS A 1 93 ? 16.967 2.489 -22.592 1.00 94.25 93 LYS A O 1
ATOM 707 N N . VAL A 1 94 ? 15.234 3.616 -21.688 1.00 93.88 94 VAL A N 1
ATOM 708 C CA . VAL A 1 94 ? 14.181 3.142 -22.589 1.00 93.88 94 VAL A CA 1
ATOM 709 C C . VAL A 1 94 ? 13.837 4.277 -23.541 1.00 93.88 94 VAL A C 1
ATOM 711 O O . VAL A 1 94 ? 13.548 5.379 -23.083 1.00 93.88 94 VAL A O 1
ATOM 714 N N . SER A 1 95 ? 13.847 4.007 -24.840 1.00 92.31 95 SER A N 1
ATOM 715 C CA . SER A 1 95 ? 13.522 4.984 -25.879 1.00 92.31 95 SER A CA 1
ATOM 716 C C . SER A 1 95 ? 12.397 4.469 -26.782 1.00 92.31 95 SER A C 1
ATOM 718 O O . SER A 1 95 ? 12.326 3.279 -27.097 1.00 92.31 95 SER A O 1
ATOM 720 N N . THR A 1 96 ? 11.533 5.392 -27.193 1.00 89.31 96 THR A N 1
ATOM 721 C CA . THR A 1 96 ? 10.572 5.272 -28.308 1.00 89.31 96 THR A CA 1
ATOM 722 C C . THR A 1 96 ? 11.083 6.115 -29.484 1.00 89.31 96 THR A C 1
ATOM 724 O O . THR A 1 96 ? 12.210 6.609 -29.433 1.00 89.31 96 THR A O 1
ATOM 727 N N . SER A 1 97 ? 10.281 6.320 -30.536 1.00 85.81 97 SER A N 1
ATOM 728 C CA . SER A 1 97 ? 10.650 7.245 -31.619 1.00 85.81 97 SER A CA 1
ATOM 729 C C . SER A 1 97 ? 10.837 8.688 -31.134 1.00 85.81 97 SER A C 1
ATOM 731 O O . SER A 1 97 ? 11.681 9.400 -31.673 1.00 85.81 97 SER A O 1
ATOM 733 N N . ASP A 1 98 ? 10.089 9.094 -30.101 1.00 86.12 98 ASP A N 1
ATOM 734 C CA . ASP A 1 98 ? 9.934 10.509 -29.741 1.00 86.12 98 ASP A CA 1
ATOM 735 C C . ASP A 1 98 ? 10.328 10.815 -28.284 1.00 86.12 98 ASP A C 1
ATOM 737 O O . ASP A 1 98 ? 10.482 11.980 -27.912 1.00 86.12 98 ASP A O 1
ATOM 741 N N . GLN A 1 99 ? 10.441 9.797 -27.424 1.00 89.19 99 GLN A N 1
ATOM 742 C CA . GLN A 1 99 ? 10.583 9.965 -25.973 1.00 89.19 99 GLN A CA 1
ATOM 743 C C . GLN A 1 99 ? 11.617 9.014 -25.383 1.00 89.19 99 GLN A C 1
ATOM 745 O O . GLN A 1 99 ? 11.745 7.872 -25.824 1.00 89.19 99 GLN A O 1
ATOM 750 N N . GLU A 1 100 ? 12.293 9.469 -24.328 1.00 90.94 100 GLU A N 1
ATOM 751 C CA . GLU A 1 100 ? 13.277 8.686 -23.585 1.00 90.94 100 GLU A CA 1
ATOM 752 C C . GLU A 1 100 ? 12.997 8.731 -22.082 1.00 90.94 100 GLU A C 1
ATOM 754 O O . GLU A 1 100 ? 12.646 9.772 -21.527 1.00 90.94 100 GLU A O 1
ATOM 759 N N . PHE A 1 101 ? 13.207 7.599 -21.417 1.00 90.25 101 PHE A N 1
ATOM 760 C CA . PHE A 1 101 ? 13.062 7.436 -19.979 1.00 90.25 101 PHE A CA 1
ATOM 761 C C . PHE A 1 101 ? 14.293 6.733 -19.405 1.00 90.25 101 PHE A C 1
ATOM 763 O O . PHE A 1 101 ? 14.631 5.620 -19.811 1.00 90.25 101 PHE A O 1
ATOM 770 N N . ILE A 1 102 ? 14.958 7.375 -18.444 1.00 92.06 102 ILE A N 1
ATOM 771 C CA . ILE A 1 102 ? 16.133 6.832 -17.755 1.00 92.06 102 ILE A CA 1
ATOM 772 C C . ILE A 1 102 ? 15.725 6.377 -16.359 1.00 92.06 102 ILE A C 1
ATOM 774 O O . ILE A 1 102 ? 15.068 7.110 -15.619 1.00 92.06 102 ILE A O 1
ATOM 778 N N . ALA A 1 103 ? 16.140 5.171 -15.987 1.00 92.44 103 ALA A N 1
ATOM 779 C CA . ALA A 1 103 ? 15.917 4.628 -14.657 1.00 92.44 103 ALA A CA 1
ATOM 780 C C . ALA A 1 103 ? 16.952 3.555 -14.315 1.00 92.44 103 ALA A C 1
ATOM 782 O O . ALA A 1 103 ? 17.698 3.077 -15.166 1.00 92.44 103 ALA A O 1
ATOM 783 N N . GLN A 1 104 ? 16.955 3.149 -13.049 1.00 94.25 104 GLN A N 1
ATOM 784 C CA . GLN A 1 104 ? 17.820 2.090 -12.549 1.00 94.25 104 GLN A CA 1
ATOM 785 C C . GLN A 1 104 ? 17.066 0.759 -12.431 1.00 94.25 104 GLN A C 1
ATOM 787 O O . GLN A 1 104 ? 15.885 0.723 -12.055 1.00 94.25 104 GLN A O 1
ATOM 792 N N . ALA A 1 105 ? 17.737 -0.340 -12.780 1.00 94.31 105 ALA A N 1
ATOM 793 C CA . ALA A 1 105 ? 17.1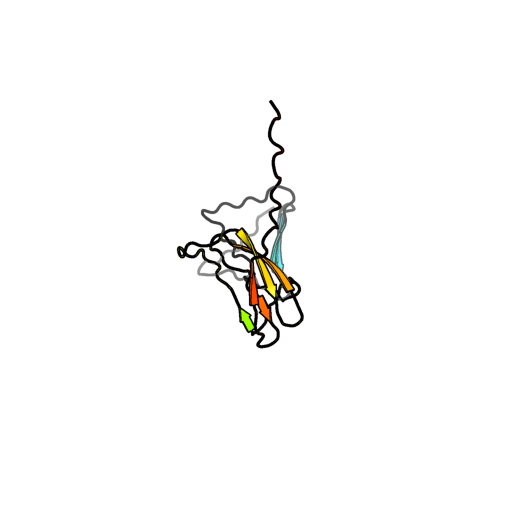90 -1.691 -12.684 1.00 94.31 105 ALA A CA 1
ATOM 794 C C . ALA A 1 105 ? 17.114 -2.181 -11.229 1.00 94.31 105 ALA A C 1
ATOM 796 O O . ALA A 1 105 ? 17.869 -1.747 -10.361 1.00 94.31 105 ALA A O 1
ATOM 797 N N . ASP A 1 106 ? 16.207 -3.117 -10.950 1.00 94.50 106 ASP A N 1
ATOM 798 C CA . ASP A 1 106 ? 16.092 -3.720 -9.620 1.00 94.50 106 ASP A CA 1
ATOM 799 C C . ASP A 1 106 ? 17.210 -4.748 -9.323 1.00 94.50 106 ASP A C 1
ATOM 801 O O . ASP A 1 106 ? 18.102 -5.022 -10.132 1.00 94.50 106 ASP A O 1
ATOM 805 N N . ASN A 1 107 ? 17.162 -5.361 -8.137 1.00 95.62 107 ASN A N 1
ATOM 806 C CA . ASN A 1 107 ? 18.128 -6.380 -7.706 1.00 95.62 107 ASN A CA 1
ATOM 807 C C . ASN A 1 107 ? 18.053 -7.710 -8.489 1.00 95.62 107 ASN A C 1
ATOM 809 O O . ASN A 1 107 ? 18.858 -8.613 -8.248 1.00 95.62 107 ASN A O 1
ATOM 813 N N . LYS A 1 108 ? 17.085 -7.844 -9.400 1.00 95.50 108 LYS A N 1
ATOM 814 C CA . LYS A 1 108 ? 16.915 -8.953 -10.346 1.00 95.50 108 LYS A CA 1
ATOM 815 C C . LYS A 1 108 ? 17.184 -8.500 -11.784 1.00 95.50 108 LYS A C 1
ATOM 817 O O . LYS A 1 108 ? 16.847 -9.235 -12.711 1.00 95.50 108 LYS A O 1
ATOM 822 N N . GLY A 1 109 ? 17.787 -7.322 -11.968 1.00 93.94 109 GLY A N 1
ATOM 823 C CA . GLY A 1 109 ? 18.113 -6.757 -13.274 1.00 93.94 109 GLY A CA 1
ATOM 824 C C . GLY A 1 109 ? 16.881 -6.400 -14.098 1.00 93.94 109 GLY A C 1
ATOM 825 O O . GLY A 1 109 ? 16.963 -6.349 -15.319 1.00 93.94 109 GLY A O 1
ATOM 826 N N . LYS A 1 110 ? 15.712 -6.201 -13.477 1.00 95.31 110 LYS A N 1
ATOM 827 C CA . LYS A 1 110 ? 14.495 -5.852 -14.212 1.00 95.31 110 LYS A CA 1
ATOM 828 C C . LYS A 1 110 ? 14.307 -4.342 -14.280 1.00 95.31 110 LYS A C 1
ATOM 830 O O . LYS A 1 110 ? 14.523 -3.640 -13.290 1.00 95.31 110 LYS A O 1
ATOM 835 N N . SER A 1 111 ? 13.843 -3.856 -15.427 1.00 94.38 111 SER A N 1
ATOM 836 C CA . SER A 1 111 ? 13.427 -2.463 -15.584 1.00 94.38 111 SER A CA 1
ATOM 837 C C . SER A 1 111 ? 12.180 -2.163 -14.745 1.00 94.38 111 SER A C 1
ATOM 839 O O . SER A 1 111 ? 11.494 -3.062 -14.245 1.00 94.38 111 SER A O 1
ATOM 841 N N . LYS A 1 112 ? 11.825 -0.884 -14.627 1.00 93.00 112 LYS A N 1
ATOM 842 C CA . LYS A 1 112 ? 10.467 -0.485 -14.262 1.00 93.00 112 LYS A CA 1
ATOM 843 C C . LYS A 1 112 ? 9.508 -0.971 -15.352 1.00 93.00 112 LYS A C 1
ATOM 845 O O . LYS A 1 112 ? 9.912 -1.145 -16.503 1.00 93.00 112 LYS A O 1
ATOM 850 N N . ARG A 1 113 ? 8.254 -1.228 -14.978 1.00 93.38 113 ARG A N 1
ATOM 851 C CA . ARG A 1 113 ? 7.198 -1.492 -15.959 1.00 93.38 113 ARG A CA 1
ATOM 852 C C . ARG A 1 113 ? 6.890 -0.179 -16.666 1.00 93.38 113 ARG A C 1
ATOM 854 O O . ARG A 1 113 ? 6.566 0.788 -15.980 1.00 93.38 113 ARG A O 1
ATOM 861 N N . ILE A 1 114 ? 7.021 -0.152 -17.982 1.00 93.38 114 ILE A N 1
ATOM 862 C CA . ILE A 1 114 ? 6.680 1.008 -18.804 1.00 93.38 114 ILE A CA 1
ATOM 863 C C . ILE A 1 114 ? 5.270 0.793 -19.339 1.00 93.38 114 ILE A C 1
ATOM 865 O O . ILE A 1 114 ? 4.924 -0.332 -19.670 1.00 93.38 114 ILE A O 1
ATOM 869 N N . ASN A 1 115 ? 4.449 1.835 -19.338 1.00 92.62 115 ASN A N 1
ATOM 870 C CA . ASN A 1 115 ? 3.089 1.836 -19.858 1.00 92.62 115 ASN A CA 1
ATOM 871 C C . AS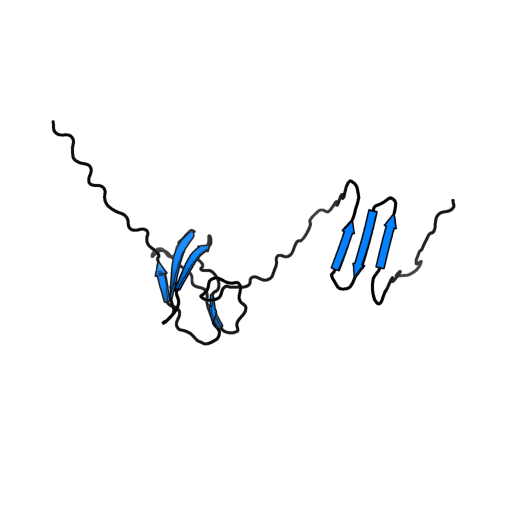N A 1 115 ? 3.015 2.821 -21.022 1.00 92.62 115 ASN A C 1
ATOM 873 O O . ASN A 1 115 ? 3.468 3.964 -20.893 1.00 92.62 115 ASN A O 1
ATOM 877 N N . THR A 1 116 ? 2.397 2.403 -22.118 1.00 88.56 116 THR A N 1
ATOM 878 C CA . THR A 1 116 ? 2.191 3.222 -23.316 1.00 88.56 116 THR A CA 1
ATOM 879 C C . THR A 1 116 ? 0.706 3.277 -23.661 1.00 88.56 116 THR A C 1
ATOM 881 O O . THR A 1 116 ? -0.072 2.373 -23.352 1.00 88.56 116 THR A O 1
ATOM 884 N N . LYS A 1 117 ? 0.279 4.372 -24.297 1.00 87.62 117 LYS A N 1
ATOM 885 C CA . LYS A 1 117 ? -1.131 4.554 -24.691 1.00 87.62 117 LYS A CA 1
ATOM 886 C C . LYS A 1 117 ? -1.525 3.680 -25.884 1.00 87.62 117 LYS A C 1
ATOM 888 O O . LYS A 1 117 ? -2.710 3.424 -26.089 1.00 87.62 117 LYS A O 1
ATOM 893 N N . GLY A 1 118 ? -0.544 3.240 -26.665 1.00 88.12 118 GLY A N 1
ATOM 894 C CA . GLY A 1 118 ? -0.700 2.341 -27.802 1.00 88.12 118 GLY A CA 1
ATOM 895 C C . GLY A 1 118 ? 0.451 1.344 -27.878 1.00 88.12 118 GLY A C 1
ATOM 896 O O . GLY A 1 118 ? 1.386 1.398 -27.079 1.00 88.12 118 GLY A O 1
ATOM 897 N N . GLU A 1 119 ? 0.374 0.438 -28.846 1.00 87.75 119 GLU A N 1
ATOM 898 C CA . GLU A 1 119 ? 1.461 -0.488 -29.157 1.00 87.75 119 GLU A CA 1
ATOM 899 C C . GLU A 1 119 ? 2.647 0.299 -29.736 1.00 87.75 119 GLU A C 1
ATOM 901 O O . GLU A 1 119 ? 2.567 0.852 -30.834 1.00 87.75 119 GLU A O 1
ATOM 906 N N . GLU A 1 120 ? 3.736 0.385 -28.973 1.00 85.62 120 GLU A N 1
ATOM 907 C CA . GLU A 1 120 ? 4.939 1.134 -29.333 1.00 85.62 120 GLU A CA 1
ATOM 908 C C . GLU A 1 120 ? 6.175 0.236 -29.210 1.00 85.62 120 GLU A C 1
ATOM 910 O O . GLU A 1 120 ? 6.334 -0.522 -28.253 1.00 85.62 120 GLU A O 1
ATOM 915 N N . GLY A 1 121 ? 7.083 0.324 -30.185 1.00 87.12 121 GLY A N 1
ATOM 916 C CA . GLY A 1 121 ? 8.348 -0.406 -30.151 1.00 87.12 121 GLY A CA 1
ATOM 917 C C . GLY A 1 121 ? 9.321 0.222 -29.156 1.00 87.12 121 GLY A C 1
ATOM 918 O O . GLY A 1 121 ? 10.010 1.185 -29.490 1.00 87.12 121 GLY A O 1
ATOM 919 N N . LEU A 1 122 ? 9.400 -0.329 -27.945 1.00 91.38 122 LEU A N 1
ATOM 920 C CA . LEU A 1 122 ? 10.348 0.122 -26.928 1.00 91.38 122 LEU A CA 1
ATOM 921 C C . LEU A 1 122 ? 11.739 -0.480 -27.150 1.00 91.38 122 LEU A C 1
ATOM 923 O O . LEU A 1 122 ? 11.896 -1.697 -27.252 1.00 91.38 122 LEU A O 1
ATOM 927 N N . THR A 1 123 ? 12.767 0.368 -27.144 1.00 91.69 123 THR A N 1
ATOM 928 C CA . THR A 1 123 ? 14.173 -0.062 -27.176 1.00 91.69 123 THR A CA 1
ATOM 929 C C . THR A 1 123 ? 14.838 0.227 -25.840 1.00 91.69 123 THR A C 1
ATOM 931 O O . THR A 1 123 ? 14.711 1.330 -25.316 1.00 91.69 123 THR A O 1
ATOM 934 N N . LEU A 1 124 ? 15.576 -0.744 -25.296 1.00 92.31 124 LEU A N 1
ATOM 935 C CA . LEU A 1 124 ? 16.391 -0.556 -24.097 1.00 92.31 124 LEU A CA 1
ATOM 936 C C . LEU A 1 124 ? 17.875 -0.486 -24.463 1.00 92.31 124 LEU A C 1
ATOM 938 O O . LEU A 1 124 ? 18.408 -1.379 -25.116 1.00 92.31 124 LEU A O 1
ATOM 942 N N . SER A 1 125 ? 18.546 0.553 -23.976 1.00 91.69 125 SER A N 1
ATOM 943 C CA . SER A 1 125 ? 19.997 0.732 -24.057 1.00 91.69 125 SER A CA 1
ATOM 944 C C . SER A 1 125 ? 20.589 0.905 -22.661 1.00 91.69 125 SER A C 1
ATOM 946 O O . SER A 1 125 ? 19.988 1.561 -21.809 1.00 91.69 125 SER A O 1
ATOM 948 N N . LEU A 1 126 ? 21.770 0.338 -22.418 1.00 90.31 126 LEU A N 1
ATOM 949 C CA . LEU A 1 126 ? 22.517 0.612 -21.192 1.00 90.31 126 LEU A CA 1
ATOM 950 C C . LEU A 1 126 ? 23.006 2.060 -21.212 1.00 90.31 126 LEU A C 1
ATOM 952 O O . LEU A 1 126 ? 23.589 2.506 -22.200 1.00 90.31 126 LEU A O 1
ATOM 956 N N . ASN A 1 127 ? 22.766 2.787 -20.122 1.00 84.38 127 ASN A N 1
ATOM 957 C CA . ASN A 1 127 ? 23.260 4.147 -19.969 1.00 84.38 127 ASN A CA 1
ATOM 958 C C . ASN A 1 127 ? 24.666 4.079 -19.359 1.00 84.38 127 ASN A C 1
ATOM 960 O O . ASN A 1 127 ? 24.832 4.226 -18.149 1.00 84.38 127 ASN A O 1
ATOM 964 N N . TRP A 1 128 ? 25.671 3.751 -20.176 1.00 69.50 128 TRP A N 1
ATOM 965 C CA . TRP A 1 128 ? 27.054 3.680 -19.704 1.00 69.50 128 TRP A CA 1
ATOM 966 C C . TRP A 1 128 ? 27.534 5.058 -19.241 1.00 69.50 128 TRP A C 1
ATOM 968 O O . TRP A 1 128 ? 27.473 6.031 -19.990 1.00 69.50 128 TRP A O 1
ATOM 978 N N . MET A 1 129 ? 28.064 5.123 -18.018 1.00 56.50 129 MET A N 1
ATOM 979 C CA . MET A 1 129 ? 28.950 6.213 -17.621 1.00 56.50 129 MET A CA 1
ATOM 980 C C . MET A 1 129 ? 30.157 6.192 -18.562 1.00 56.50 129 MET A C 1
ATOM 982 O O . MET A 1 129 ? 30.828 5.165 -18.686 1.00 56.50 129 MET A O 1
ATOM 986 N N . THR A 1 130 ? 30.426 7.309 -19.230 1.00 49.78 130 THR A N 1
ATOM 987 C CA . THR A 1 130 ? 31.682 7.512 -19.951 1.00 49.78 130 THR A CA 1
ATOM 988 C C . THR A 1 130 ? 32.834 7.350 -18.957 1.00 49.78 130 THR A C 1
ATOM 990 O O . THR A 1 130 ? 32.944 8.117 -18.004 1.00 49.78 130 THR A O 1
ATOM 993 N N . LEU A 1 131 ? 33.660 6.322 -19.147 1.00 53.19 131 LEU A N 1
ATOM 994 C CA . LEU A 1 131 ? 34.903 6.119 -18.406 1.00 53.19 131 LEU A CA 1
ATOM 995 C C . LEU A 1 131 ? 36.028 6.769 -19.213 1.00 53.19 131 LEU A C 1
ATOM 997 O O . LEU A 1 131 ? 36.421 6.247 -20.254 1.00 53.19 131 LEU A O 1
ATOM 1001 N N . GLU A 1 132 ? 36.520 7.915 -18.750 1.00 57.56 132 GLU A N 1
ATOM 1002 C CA . GLU A 1 132 ? 37.753 8.503 -19.273 1.00 57.56 132 GLU A CA 1
ATOM 1003 C C . GLU A 1 132 ? 38.954 7.793 -18.635 1.00 57.56 132 GLU A C 1
ATOM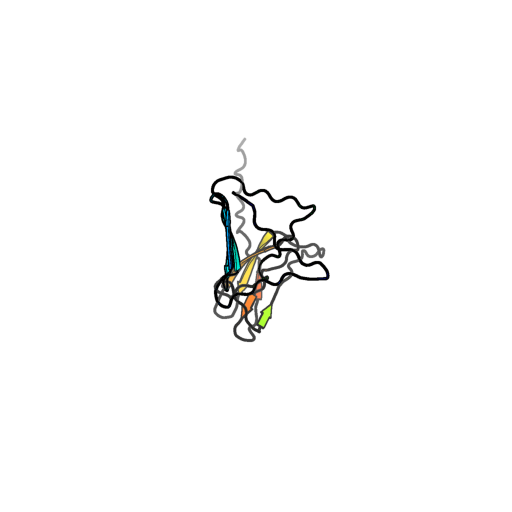 1005 O O . GLU A 1 132 ? 39.036 7.648 -17.413 1.00 57.56 132 GLU A O 1
ATOM 1010 N N . VAL A 1 133 ? 39.882 7.321 -19.468 1.00 66.69 133 VAL A N 1
ATOM 1011 C CA . VAL A 1 133 ? 41.174 6.812 -19.003 1.00 66.69 133 VAL A CA 1
ATOM 1012 C C . VAL A 1 133 ? 42.015 8.021 -18.613 1.00 66.69 133 VAL A C 1
ATOM 1014 O O . VAL A 1 133 ? 42.392 8.814 -19.470 1.00 66.69 133 VAL A O 1
ATOM 1017 N N . VAL A 1 134 ? 42.310 8.170 -17.323 1.00 64.31 134 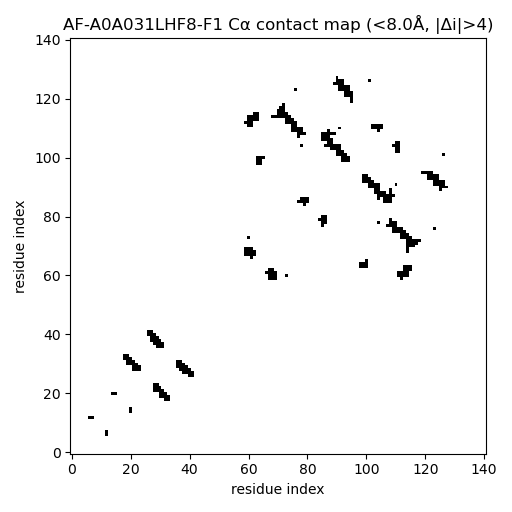VAL A N 1
ATOM 1018 C CA . VAL A 1 134 ? 43.356 9.093 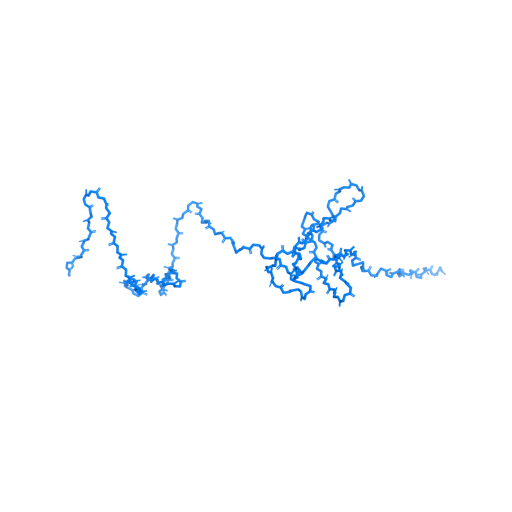-16.875 1.00 64.31 134 VAL A CA 1
ATOM 1019 C C . VAL A 1 134 ? 44.684 8.379 -17.101 1.00 64.31 134 VAL A C 1
ATOM 1021 O O . VAL A 1 134 ? 45.001 7.425 -16.390 1.00 64.31 134 VAL A O 1
ATOM 1024 N N . GLU A 1 135 ? 45.439 8.789 -18.120 1.00 60.53 135 GLU A N 1
ATOM 1025 C CA . GLU A 1 135 ? 46.828 8.354 -18.267 1.00 60.53 135 GLU A CA 1
ATOM 1026 C C . GLU A 1 135 ? 47.626 8.897 -17.072 1.00 60.53 135 GLU A C 1
ATOM 1028 O O . GLU A 1 135 ? 47.693 10.105 -16.850 1.00 60.53 135 GLU A O 1
ATOM 1033 N N . SER A 1 136 ? 48.193 8.004 -16.257 1.00 61.53 136 SER A N 1
ATOM 1034 C CA . SER A 1 136 ? 49.170 8.396 -15.244 1.00 61.53 136 SER A CA 1
ATOM 1035 C C . SER A 1 136 ? 50.468 8.752 -15.963 1.00 61.53 136 SER A C 1
ATOM 1037 O O . SER A 1 136 ? 51.126 7.855 -16.499 1.00 61.53 136 SER A O 1
ATOM 1039 N N . GLU A 1 137 ? 50.831 10.035 -15.995 1.00 53.66 137 GLU A N 1
ATOM 1040 C CA . GLU A 1 137 ? 52.176 10.444 -16.403 1.00 53.66 137 GLU A CA 1
ATOM 1041 C C . GLU A 1 137 ? 53.185 9.714 -15.510 1.00 53.66 137 GLU A C 1
ATOM 1043 O O . GLU A 1 137 ? 53.129 9.800 -14.283 1.00 53.66 137 GLU A O 1
ATOM 1048 N N . GLY A 1 138 ? 54.033 8.902 -16.141 1.00 50.16 138 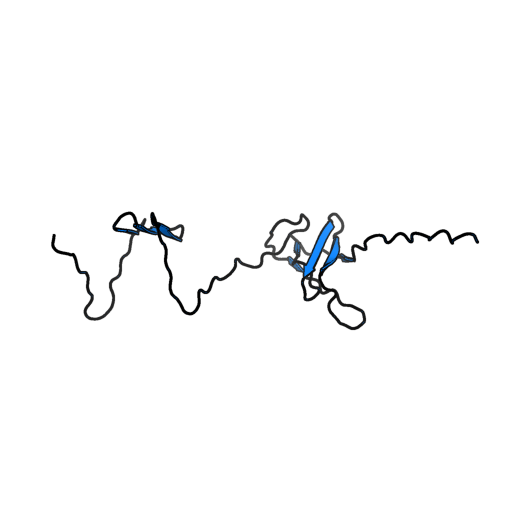GLY A N 1
ATOM 1049 C CA . GLY A 1 138 ? 55.039 8.107 -15.455 1.00 50.16 138 GLY A CA 1
ATOM 1050 C C . GLY A 1 138 ? 56.033 8.997 -14.719 1.00 50.16 138 GLY A C 1
ATOM 1051 O O . GLY A 1 138 ? 56.460 10.027 -15.243 1.00 50.16 138 GLY A O 1
ATOM 1052 N N . ASP A 1 139 ? 56.405 8.563 -13.517 1.00 52.53 139 ASP A N 1
ATOM 1053 C CA . ASP A 1 139 ? 57.521 9.119 -12.765 1.00 52.53 139 ASP A CA 1
ATOM 1054 C C . ASP A 1 139 ? 58.769 9.142 -13.659 1.00 52.53 139 ASP A C 1
ATOM 1056 O O . ASP A 1 139 ? 59.253 8.102 -14.117 1.00 52.53 139 ASP A O 1
ATOM 1060 N N . VAL A 1 140 ? 59.257 10.346 -13.949 1.00 51.72 140 VAL A N 1
ATOM 1061 C CA . VAL A 1 140 ? 60.541 10.554 -14.616 1.00 51.72 140 VAL A CA 1
ATOM 1062 C C . VAL A 1 140 ? 61.621 10.367 -13.550 1.00 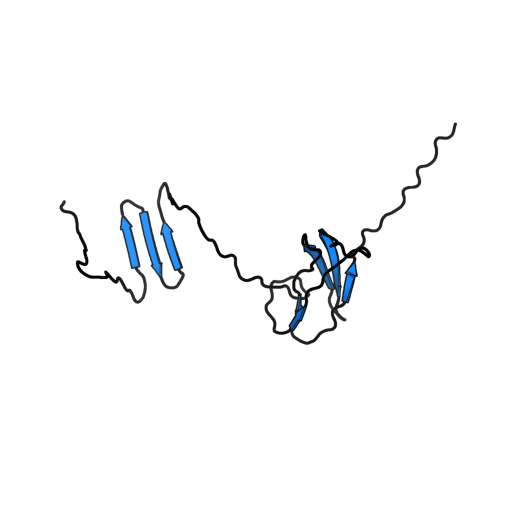51.72 140 VAL A C 1
ATOM 1064 O O . VAL A 1 140 ? 61.638 11.114 -12.570 1.00 51.72 140 VAL A O 1
ATOM 1067 N N . GLU A 1 141 ? 62.449 9.334 -13.727 1.00 47.03 141 GLU A N 1
ATOM 1068 C CA . GLU A 1 141 ? 63.648 9.021 -12.923 1.00 47.03 141 GLU A CA 1
ATOM 1069 C C . GLU A 1 141 ? 64.593 10.219 -12.728 1.00 47.03 141 GLU A C 1
ATOM 1071 O O . GLU A 1 141 ? 64.831 10.970 -13.707 1.00 47.03 141 GLU A O 1
#